Protein AF-A0A377ZMY5-F1 (afdb_monomer)

Structure (mmCIF, N/CA/C/O backbone):
data_AF-A0A377ZMY5-F1
#
_entry.id   AF-A0A377ZMY5-F1
#
loop_
_atom_site.group_PDB
_atom_site.id
_atom_site.type_symbol
_atom_site.label_atom_id
_atom_site.label_alt_id
_atom_site.label_comp_id
_atom_site.label_asym_id
_atom_site.label_entity_id
_atom_site.label_seq_id
_atom_site.pdbx_PDB_ins_code
_atom_site.Cartn_x
_atom_site.Cartn_y
_atom_site.Cartn_z
_atom_site.occupancy
_atom_site.B_iso_or_equiv
_atom_site.auth_seq_id
_atom_site.auth_comp_id
_atom_site.auth_asym_id
_atom_site.auth_atom_id
_atom_site.pdbx_PDB_model_num
ATOM 1 N N . MET A 1 1 ? 49.540 25.024 -13.406 1.00 44.06 1 MET A N 1
ATOM 2 C CA . MET A 1 1 ? 48.373 24.821 -12.510 1.00 44.06 1 MET A CA 1
ATOM 3 C C . MET A 1 1 ? 47.035 24.600 -13.234 1.00 44.06 1 MET A C 1
ATOM 5 O O . MET A 1 1 ? 46.045 24.383 -12.556 1.00 44.06 1 MET A O 1
ATOM 9 N N . VAL A 1 2 ? 46.979 24.569 -14.575 1.00 44.41 2 VAL A N 1
ATOM 10 C CA . VAL A 1 2 ? 45.718 24.373 -15.334 1.00 44.41 2 VAL A CA 1
ATOM 11 C C . VAL A 1 2 ? 45.429 22.892 -15.659 1.00 44.41 2 VAL A C 1
ATOM 13 O O . VAL A 1 2 ? 44.275 22.484 -15.698 1.00 44.41 2 VAL A O 1
ATOM 16 N N . ILE A 1 3 ? 46.463 22.048 -15.782 1.00 45.81 3 ILE A N 1
ATOM 17 C CA . ILE A 1 3 ? 46.325 20.613 -16.120 1.00 45.81 3 ILE A CA 1
ATOM 18 C C . ILE A 1 3 ? 45.733 19.790 -14.95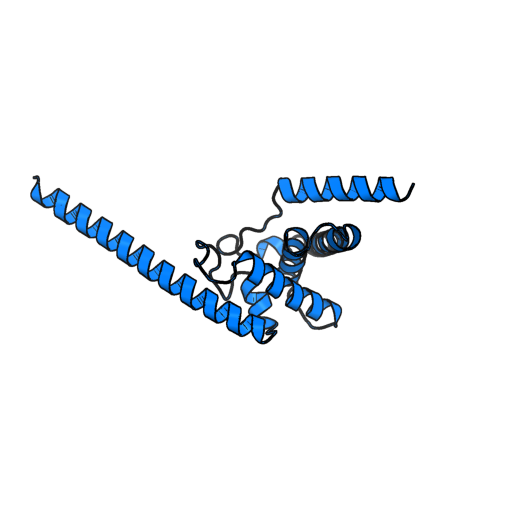6 1.00 45.81 3 ILE A C 1
ATOM 20 O O . ILE A 1 3 ? 44.968 18.857 -15.172 1.00 45.81 3 ILE A O 1
ATOM 24 N N . MET A 1 4 ? 46.011 20.172 -13.704 1.00 35.62 4 MET A N 1
ATOM 25 C CA . MET A 1 4 ? 45.549 19.437 -12.515 1.00 35.62 4 MET A CA 1
ATOM 26 C C . MET A 1 4 ? 44.042 19.620 -12.237 1.00 35.62 4 MET A C 1
ATOM 28 O O . MET A 1 4 ? 43.424 18.761 -11.615 1.00 35.62 4 MET A O 1
ATOM 32 N N . VAL A 1 5 ? 43.435 20.710 -12.728 1.00 44.81 5 VAL A N 1
ATOM 33 C CA . VAL A 1 5 ? 41.997 21.001 -12.563 1.00 44.81 5 VAL A CA 1
ATOM 34 C C . VAL A 1 5 ? 41.146 20.218 -13.571 1.00 44.81 5 VAL A C 1
ATOM 36 O O . VAL A 1 5 ? 40.064 19.757 -13.214 1.00 44.81 5 VAL A O 1
ATOM 39 N N . MET A 1 6 ? 41.645 19.991 -14.794 1.00 38.56 6 MET A N 1
ATOM 40 C CA . MET A 1 6 ? 40.927 19.205 -15.812 1.00 38.56 6 MET A CA 1
ATOM 41 C C . MET A 1 6 ? 40.800 17.728 -15.410 1.00 38.56 6 MET A C 1
ATOM 43 O O . MET A 1 6 ? 39.706 17.177 -15.452 1.00 38.56 6 MET A O 1
ATOM 47 N N . ILE A 1 7 ? 41.876 17.122 -14.892 1.00 48.50 7 ILE A N 1
ATOM 48 C CA . ILE A 1 7 ? 41.886 15.705 -14.479 1.00 48.50 7 ILE A CA 1
ATOM 49 C C . ILE A 1 7 ? 40.944 15.455 -13.282 1.00 48.50 7 ILE A C 1
ATOM 51 O O . ILE A 1 7 ? 40.275 14.425 -13.205 1.00 48.50 7 ILE A O 1
ATOM 55 N N . LEU A 1 8 ? 40.837 16.410 -12.349 1.00 44.53 8 LEU A N 1
ATOM 56 C CA . LEU A 1 8 ? 39.921 16.311 -11.204 1.00 44.53 8 LEU A CA 1
ATOM 57 C C . LEU A 1 8 ? 38.446 16.504 -11.600 1.00 44.53 8 LEU A C 1
ATOM 59 O O . LEU A 1 8 ? 37.579 15.854 -11.008 1.00 44.53 8 LEU A O 1
ATOM 63 N N . SER A 1 9 ? 38.154 17.352 -12.594 1.00 50.69 9 SER A N 1
ATOM 64 C CA . SER A 1 9 ? 36.806 17.478 -13.170 1.00 50.69 9 SER A CA 1
ATOM 65 C C . SER A 1 9 ? 36.387 16.214 -13.915 1.00 50.69 9 SER A C 1
ATOM 67 O O . SER A 1 9 ? 35.288 15.724 -13.668 1.00 50.69 9 SER A O 1
ATOM 69 N N . ASP A 1 10 ? 37.268 15.626 -14.729 1.00 49.75 10 ASP A N 1
ATOM 70 C CA . ASP A 1 10 ? 36.970 14.400 -15.480 1.00 49.75 10 ASP A CA 1
ATOM 71 C C . ASP A 1 10 ? 36.761 13.189 -14.566 1.00 49.75 10 ASP A C 1
ATOM 73 O O . ASP A 1 10 ? 35.838 12.402 -14.783 1.00 49.75 10 ASP A O 1
ATOM 77 N N . CYS A 1 11 ? 37.533 13.062 -13.481 1.00 53.19 11 CYS A N 1
ATOM 78 C CA . CYS A 1 11 ? 37.305 12.028 -12.469 1.00 53.19 11 CYS A CA 1
ATOM 79 C C . CYS A 1 11 ? 35.973 12.220 -11.730 1.00 53.19 11 CYS A C 1
ATOM 81 O O . CYS A 1 11 ? 35.262 11.244 -11.487 1.00 53.19 11 CYS A O 1
ATOM 83 N N . ARG A 1 12 ? 35.591 13.461 -11.390 1.00 47.41 12 ARG A N 1
ATOM 84 C CA . ARG A 1 12 ? 34.286 13.741 -10.766 1.00 47.41 12 ARG A CA 1
ATOM 85 C C . ARG A 1 12 ? 33.141 13.470 -11.735 1.00 47.41 12 ARG A C 1
ATOM 87 O O . ARG A 1 12 ? 32.171 12.828 -11.349 1.00 47.41 12 ARG A O 1
ATOM 94 N N . GLN A 1 13 ? 33.256 13.902 -12.983 1.00 51.03 13 GLN A N 1
ATOM 95 C CA . GLN A 1 13 ? 32.238 13.708 -14.009 1.00 51.03 13 GLN A CA 1
ATOM 96 C C . GLN A 1 13 ? 32.070 12.225 -14.353 1.00 51.03 13 GLN A C 1
ATOM 98 O O . GLN A 1 13 ? 30.945 11.730 -14.366 1.00 51.03 13 GLN A O 1
ATOM 103 N N . SER A 1 14 ? 33.170 11.482 -14.482 1.00 53.09 14 SER A N 1
ATOM 104 C CA . SER A 1 14 ? 33.159 10.025 -14.661 1.00 53.09 14 SER A CA 1
ATOM 105 C C . SER A 1 14 ? 32.574 9.300 -13.449 1.00 53.09 14 SER A C 1
ATOM 107 O O . SER A 1 14 ? 31.766 8.389 -13.611 1.00 53.09 14 SER A O 1
ATOM 109 N N . TYR A 1 15 ? 32.897 9.738 -12.227 1.00 53.00 15 TYR A N 1
ATOM 110 C CA . TYR A 1 15 ? 32.295 9.211 -11.000 1.00 53.00 15 TYR A CA 1
ATOM 111 C C . TYR A 1 15 ? 30.779 9.451 -10.958 1.00 53.00 15 TYR A C 1
ATOM 113 O O . TYR A 1 15 ? 30.022 8.536 -10.637 1.00 53.00 15 TYR A O 1
ATOM 121 N N . TYR A 1 16 ? 30.310 10.648 -11.320 1.00 43.34 16 TYR A N 1
ATOM 122 C CA . TYR A 1 16 ? 28.879 10.950 -11.385 1.00 43.34 16 TYR A CA 1
ATOM 123 C C . TYR A 1 16 ? 28.170 10.168 -12.495 1.00 43.34 16 TYR A C 1
ATOM 125 O O . TYR A 1 16 ? 27.077 9.658 -12.255 1.00 43.34 16 TYR A O 1
ATOM 133 N N . ILE A 1 17 ? 28.783 10.006 -13.671 1.00 53.44 17 ILE A N 1
ATOM 134 C CA . ILE A 1 17 ? 28.236 9.205 -14.776 1.00 53.44 17 ILE A CA 1
ATOM 135 C C . ILE A 1 17 ? 28.164 7.730 -14.378 1.00 53.44 17 ILE A C 1
ATOM 137 O O . ILE A 1 17 ? 27.101 7.131 -14.507 1.00 53.44 17 ILE A O 1
ATOM 141 N N . ALA A 1 18 ? 29.230 7.149 -13.827 1.00 55.34 18 ALA A N 1
ATOM 142 C CA . ALA A 1 18 ? 29.246 5.757 -13.379 1.00 55.34 18 ALA A CA 1
ATOM 143 C C . ALA A 1 18 ? 28.239 5.512 -12.244 1.00 55.34 18 ALA A C 1
ATOM 145 O O . ALA A 1 18 ? 27.478 4.545 -12.277 1.00 55.34 18 ALA A O 1
ATOM 146 N N . ARG A 1 19 ? 28.158 6.433 -11.275 1.00 51.53 19 ARG A N 1
ATOM 147 C CA . ARG A 1 19 ? 27.195 6.365 -10.169 1.00 51.53 19 ARG A CA 1
ATOM 148 C C . ARG A 1 19 ? 25.753 6.489 -10.653 1.00 51.53 19 ARG A C 1
ATOM 150 O O . ARG A 1 19 ? 24.892 5.759 -10.169 1.00 51.53 19 ARG A O 1
ATOM 157 N N . ASN A 1 20 ? 25.473 7.389 -11.591 1.00 53.75 20 ASN A N 1
ATOM 158 C CA . ASN A 1 20 ? 24.130 7.558 -12.147 1.00 53.75 20 ASN A CA 1
ATOM 159 C C . ASN A 1 20 ? 23.754 6.402 -13.082 1.00 53.75 20 ASN A C 1
ATOM 161 O O . ASN A 1 20 ? 22.613 5.957 -13.054 1.00 53.75 20 ASN A O 1
ATOM 165 N N . THR A 1 21 ? 24.709 5.856 -13.836 1.00 56.59 21 THR A N 1
ATOM 166 C CA . THR A 1 21 ? 24.499 4.691 -14.710 1.00 56.59 21 THR A CA 1
ATOM 167 C C . THR A 1 21 ? 24.222 3.434 -13.889 1.00 56.59 21 THR A C 1
ATOM 169 O O . THR A 1 21 ? 23.219 2.769 -14.123 1.00 56.59 21 THR A O 1
ATOM 172 N N . GLY A 1 22 ? 25.032 3.152 -12.862 1.00 56.41 22 GLY A N 1
ATOM 173 C CA . GLY A 1 22 ? 24.795 2.029 -11.949 1.00 56.41 22 GLY A CA 1
ATOM 174 C C . GLY A 1 22 ? 23.458 2.135 -11.208 1.00 56.41 22 GLY A C 1
ATOM 175 O O . GLY A 1 22 ? 22.748 1.143 -11.073 1.00 56.41 22 GLY A O 1
ATOM 176 N N . ARG A 1 23 ? 23.061 3.350 -10.802 1.00 56.91 23 ARG A N 1
ATOM 177 C CA . ARG A 1 23 ? 21.732 3.609 -10.223 1.00 56.91 23 ARG A CA 1
ATOM 178 C C . ARG A 1 23 ? 20.605 3.375 -11.223 1.00 56.91 23 ARG A C 1
ATOM 180 O O . ARG A 1 23 ? 19.641 2.713 -10.873 1.00 56.91 23 ARG A O 1
ATOM 187 N N . ASN A 1 24 ? 20.729 3.862 -12.455 1.00 58.88 24 ASN A N 1
ATOM 188 C CA . ASN A 1 24 ? 19.707 3.668 -13.484 1.00 58.88 24 ASN A CA 1
ATOM 189 C C . ASN A 1 24 ? 19.522 2.184 -13.839 1.00 58.88 24 ASN A C 1
ATOM 191 O O . ASN A 1 24 ? 18.388 1.742 -13.986 1.00 58.88 24 ASN A O 1
ATOM 195 N N . ILE A 1 25 ? 20.611 1.409 -13.919 1.00 58.97 25 ILE A N 1
ATOM 196 C CA . ILE A 1 25 ? 20.556 -0.044 -14.160 1.00 58.97 25 ILE A CA 1
ATOM 197 C C . ILE A 1 25 ? 19.846 -0.761 -13.004 1.00 58.97 25 ILE A C 1
ATOM 199 O O . ILE A 1 25 ? 19.001 -1.620 -13.246 1.00 58.97 25 ILE A O 1
ATOM 203 N N . MET A 1 26 ? 20.146 -0.385 -11.757 1.00 59.59 26 MET A N 1
ATOM 204 C CA . MET A 1 26 ? 19.489 -0.947 -10.573 1.00 59.59 26 MET A CA 1
ATOM 205 C C . MET A 1 26 ? 17.985 -0.637 -10.566 1.00 59.59 26 MET A C 1
ATOM 207 O O . MET A 1 26 ? 17.183 -1.549 -10.399 1.00 59.59 26 MET A O 1
ATOM 211 N N . THR A 1 27 ? 17.599 0.606 -10.865 1.00 64.00 27 THR A N 1
ATOM 212 C CA . THR A 1 27 ? 16.195 1.033 -10.991 1.00 64.00 27 THR A CA 1
ATOM 213 C C . THR A 1 27 ? 15.447 0.269 -12.090 1.00 64.00 27 THR A C 1
ATOM 215 O O . THR A 1 27 ? 14.319 -0.160 -11.873 1.00 64.00 27 THR A O 1
ATOM 218 N N . LEU A 1 28 ? 16.064 0.063 -13.260 1.00 67.00 28 LEU A N 1
ATOM 219 C CA . LEU A 1 28 ? 15.479 -0.698 -14.376 1.00 67.00 28 LEU A CA 1
ATOM 220 C C . LEU A 1 28 ? 15.295 -2.184 -14.035 1.00 67.00 28 LEU A C 1
ATOM 222 O O . LEU A 1 28 ? 14.237 -2.757 -14.291 1.00 67.00 28 LEU A O 1
ATOM 226 N N . SER A 1 29 ? 16.315 -2.799 -13.431 1.00 72.62 29 SER A N 1
ATOM 227 C CA . SER A 1 29 ? 16.267 -4.194 -12.984 1.00 72.62 29 SER A CA 1
ATOM 228 C C . SER A 1 29 ? 15.199 -4.399 -11.908 1.00 72.62 29 SER A C 1
ATOM 230 O O . SER A 1 29 ? 14.406 -5.339 -11.986 1.00 72.62 29 SER A O 1
ATOM 232 N N . ASP A 1 30 ? 15.142 -3.517 -10.910 1.00 75.69 30 ASP A N 1
ATOM 233 C CA . ASP A 1 30 ? 14.142 -3.594 -9.846 1.00 75.69 30 ASP A CA 1
ATOM 234 C C . ASP A 1 30 ? 12.728 -3.365 -10.379 1.00 75.69 30 ASP A C 1
ATOM 236 O O . ASP A 1 30 ? 11.806 -4.047 -9.938 1.00 75.69 30 ASP A O 1
ATOM 240 N N . HIS A 1 31 ? 12.558 -2.487 -11.373 1.00 77.25 31 HIS A N 1
ATOM 241 C CA . HIS A 1 31 ? 11.270 -2.258 -12.030 1.00 77.25 31 HIS A CA 1
ATOM 242 C C . HIS A 1 31 ? 10.750 -3.525 -12.710 1.00 77.25 31 HIS A C 1
ATOM 244 O O . HIS A 1 31 ? 9.647 -3.983 -12.412 1.00 77.25 31 HIS A O 1
ATOM 250 N N . GLN A 1 32 ? 11.575 -4.163 -13.544 1.00 80.50 32 GLN A N 1
ATOM 251 C CA . GLN A 1 32 ? 11.196 -5.401 -14.231 1.00 80.50 32 GLN A CA 1
ATOM 252 C C . GLN A 1 32 ? 10.922 -6.546 -13.248 1.00 80.50 32 GLN A C 1
ATOM 254 O O . GLN A 1 32 ? 9.951 -7.292 -13.411 1.00 80.50 32 GLN A O 1
ATOM 259 N N . ARG A 1 33 ? 11.742 -6.676 -12.195 1.00 82.00 33 ARG A N 1
ATOM 260 C CA . ARG A 1 33 ? 11.540 -7.684 -11.144 1.00 82.00 33 ARG A CA 1
ATOM 261 C C . ARG A 1 33 ? 10.259 -7.436 -10.351 1.00 82.00 33 ARG A C 1
ATOM 263 O O . ARG A 1 33 ? 9.556 -8.400 -10.052 1.00 82.00 33 ARG A O 1
ATOM 270 N N . ALA A 1 34 ? 9.950 -6.182 -10.022 1.00 83.88 34 ALA A N 1
ATOM 271 C CA . ALA A 1 34 ? 8.708 -5.810 -9.355 1.00 83.88 34 ALA A CA 1
ATOM 272 C C . ALA A 1 34 ? 7.508 -6.130 -10.250 1.00 83.88 34 ALA A C 1
ATOM 274 O O . ALA A 1 34 ? 6.622 -6.869 -9.837 1.00 83.88 34 ALA A O 1
ATOM 275 N N . LYS A 1 35 ? 7.519 -5.675 -11.507 1.00 86.94 35 LYS A N 1
ATOM 276 C CA . LYS A 1 35 ? 6.457 -5.939 -12.488 1.00 86.94 35 LYS A CA 1
ATOM 277 C C . LYS A 1 35 ? 6.171 -7.433 -12.643 1.00 86.94 35 LYS A C 1
ATOM 279 O O . LYS A 1 35 ? 5.018 -7.849 -12.567 1.00 86.94 35 LYS A O 1
ATOM 284 N N . SER A 1 36 ? 7.214 -8.249 -12.806 1.00 87.25 36 SER A N 1
ATOM 285 C CA . SER A 1 36 ? 7.086 -9.707 -12.924 1.00 87.25 36 SER A CA 1
ATOM 286 C C . SER A 1 36 ? 6.481 -10.343 -11.666 1.00 87.25 36 SER A C 1
ATOM 288 O O . SER A 1 36 ? 5.515 -11.099 -11.754 1.00 87.25 36 SER A O 1
ATOM 290 N N . ALA A 1 37 ? 6.980 -9.983 -10.481 1.00 88.69 37 ALA A N 1
ATOM 291 C CA . ALA A 1 37 ? 6.480 -10.540 -9.225 1.00 88.69 37 ALA A CA 1
ATOM 292 C C . ALA A 1 37 ? 5.033 -10.106 -8.917 1.00 88.69 37 ALA A C 1
ATOM 294 O O . ALA A 1 37 ? 4.218 -10.913 -8.469 1.00 88.69 37 ALA A O 1
ATOM 295 N N . LEU A 1 38 ? 4.680 -8.853 -9.221 1.00 89.62 38 LEU A N 1
ATOM 296 C CA . LEU A 1 38 ? 3.318 -8.341 -9.065 1.00 89.62 38 LEU A CA 1
ATOM 297 C C . LEU A 1 38 ? 2.352 -8.926 -10.108 1.00 89.62 38 LEU A C 1
ATOM 299 O O . LEU A 1 38 ? 1.174 -9.096 -9.807 1.00 89.62 38 LEU A O 1
ATOM 303 N N . ASN A 1 39 ? 2.819 -9.291 -11.310 1.00 90.31 39 ASN A N 1
ATOM 304 C CA . ASN A 1 39 ? 2.019 -10.069 -12.270 1.00 90.31 39 ASN A CA 1
ATOM 305 C C . ASN A 1 39 ? 1.675 -11.465 -11.730 1.00 90.31 39 ASN A C 1
ATOM 307 O O . ASN A 1 39 ? 0.606 -11.989 -12.026 1.00 90.31 39 ASN A O 1
ATOM 311 N N . ALA A 1 40 ? 2.554 -12.052 -10.916 1.00 91.25 40 ALA A N 1
ATOM 312 C CA . ALA A 1 40 ? 2.332 -13.346 -10.278 1.00 91.25 40 ALA A CA 1
ATOM 313 C C . ALA A 1 40 ? 1.462 -13.275 -9.003 1.00 91.25 40 ALA A C 1
ATOM 315 O O . ALA A 1 40 ? 1.271 -14.299 -8.351 1.00 91.25 40 ALA A O 1
ATOM 316 N N . ASN A 1 41 ? 0.938 -12.097 -8.632 1.00 90.75 41 ASN A N 1
ATOM 317 C CA . ASN A 1 41 ? 0.235 -11.856 -7.363 1.00 90.75 41 ASN A CA 1
ATOM 318 C C . ASN A 1 41 ? 1.048 -12.274 -6.119 1.00 90.75 41 ASN A C 1
ATOM 320 O O . ASN A 1 41 ? 0.484 -12.706 -5.113 1.00 90.75 41 ASN A O 1
ATOM 324 N N . ASP A 1 42 ? 2.379 -12.148 -6.170 1.00 92.94 42 ASP A N 1
ATOM 325 C CA . ASP A 1 42 ? 3.245 -12.506 -5.046 1.00 92.94 42 ASP A CA 1
ATOM 326 C C . ASP A 1 42 ? 3.068 -11.508 -3.886 1.00 92.94 42 ASP A C 1
ATOM 328 O O . ASP A 1 42 ? 3.525 -10.362 -3.932 1.00 92.94 42 ASP A O 1
ATOM 332 N N . LEU A 1 43 ? 2.428 -11.969 -2.807 1.00 93.81 43 LEU A N 1
ATOM 333 C CA . LEU A 1 43 ? 2.192 -11.191 -1.591 1.00 93.81 43 LEU A CA 1
ATOM 334 C C . LEU A 1 43 ? 3.497 -10.747 -0.908 1.00 93.81 43 LEU A C 1
ATOM 336 O O . LEU A 1 43 ? 3.579 -9.639 -0.378 1.00 93.81 43 LEU A O 1
ATOM 340 N N . ASN A 1 44 ? 4.537 -11.579 -0.901 1.00 92.44 44 ASN A N 1
ATOM 341 C CA . ASN A 1 44 ? 5.814 -11.219 -0.289 1.00 92.44 44 ASN A CA 1
ATOM 342 C C . ASN A 1 44 ? 6.556 -10.175 -1.122 1.00 92.44 44 ASN A C 1
ATOM 344 O O . ASN A 1 44 ? 7.316 -9.377 -0.568 1.00 92.44 44 ASN A O 1
ATOM 348 N N . ALA A 1 45 ? 6.401 -10.199 -2.443 1.00 89.38 45 ALA A N 1
ATOM 349 C CA . ALA A 1 45 ? 6.924 -9.154 -3.312 1.00 89.38 45 ALA A CA 1
ATOM 350 C C . ALA A 1 45 ? 6.140 -7.850 -3.143 1.00 89.38 45 ALA A C 1
ATOM 352 O O . ALA A 1 45 ? 6.755 -6.803 -2.977 1.00 89.38 45 ALA A O 1
ATOM 353 N N . ALA A 1 46 ? 4.808 -7.917 -3.091 1.00 90.12 46 ALA A N 1
ATOM 354 C CA . ALA A 1 46 ? 3.952 -6.751 -2.896 1.00 90.12 46 ALA A CA 1
ATOM 355 C C . ALA A 1 46 ? 4.228 -6.040 -1.562 1.00 90.12 46 ALA A C 1
ATOM 357 O O . ALA A 1 46 ? 4.411 -4.824 -1.541 1.00 90.12 46 ALA A O 1
ATOM 358 N N . GLN A 1 47 ? 4.362 -6.794 -0.464 1.00 91.25 47 GLN A N 1
ATOM 359 C CA . GLN A 1 47 ? 4.755 -6.228 0.831 1.00 91.25 47 GLN A CA 1
ATOM 360 C C . GLN A 1 47 ? 6.135 -5.565 0.758 1.00 91.25 47 GLN A C 1
ATOM 362 O O . GLN A 1 47 ? 6.275 -4.419 1.168 1.00 91.25 47 GLN A O 1
ATOM 367 N N . GLY A 1 48 ? 7.131 -6.249 0.182 1.00 86.88 48 GLY A N 1
ATOM 368 C CA . GLY A 1 48 ? 8.489 -5.712 0.053 1.00 86.88 48 GLY A CA 1
ATOM 369 C C . GLY A 1 48 ? 8.616 -4.534 -0.919 1.00 86.88 48 GLY A C 1
ATOM 370 O O . GLY A 1 48 ? 9.555 -3.751 -0.802 1.00 86.88 48 GLY A O 1
ATOM 371 N N . TYR A 1 49 ? 7.692 -4.401 -1.873 1.00 86.62 49 TYR A N 1
ATOM 372 C CA . TYR A 1 49 ? 7.587 -3.241 -2.753 1.00 86.62 49 TYR A CA 1
ATOM 373 C C . TYR A 1 49 ? 7.071 -2.023 -1.996 1.00 86.62 49 TYR A C 1
ATOM 375 O O . TYR A 1 49 ? 7.683 -0.961 -2.062 1.00 86.62 49 TYR A O 1
ATOM 383 N N . LEU A 1 50 ? 5.976 -2.179 -1.247 1.00 84.94 50 LEU A N 1
ATOM 384 C CA . LEU A 1 50 ? 5.379 -1.074 -0.497 1.00 84.94 50 LEU A CA 1
ATOM 385 C C . LEU A 1 50 ? 6.315 -0.561 0.596 1.00 84.94 50 LEU A C 1
ATOM 387 O O . LEU A 1 50 ? 6.436 0.644 0.774 1.00 84.94 50 LEU A O 1
ATOM 391 N N . THR A 1 51 ? 7.007 -1.461 1.293 1.00 82.75 51 THR A N 1
ATOM 392 C CA . THR A 1 51 ? 7.927 -1.107 2.384 1.00 82.75 51 THR A CA 1
ATOM 393 C C . THR A 1 51 ? 9.309 -0.675 1.894 1.00 82.75 51 THR A C 1
ATOM 395 O O . THR A 1 51 ? 10.151 -0.295 2.705 1.00 82.75 51 THR A O 1
ATOM 398 N N . GLY A 1 52 ? 9.572 -0.752 0.584 1.00 76.31 52 GLY A N 1
ATOM 399 C CA . GLY A 1 52 ? 10.878 -0.442 0.002 1.00 76.31 52 GLY A CA 1
ATOM 400 C C . GLY A 1 52 ? 11.996 -1.411 0.411 1.00 76.31 52 GLY A C 1
ATOM 401 O O . GLY A 1 52 ? 13.168 -1.112 0.206 1.00 76.31 52 GLY A O 1
ATOM 402 N N . GLU A 1 53 ? 11.662 -2.567 0.994 1.00 76.31 53 GLU A N 1
ATOM 403 C CA . GLU A 1 53 ? 12.633 -3.575 1.443 1.00 76.31 53 GLU A CA 1
ATOM 404 C C . GLU A 1 53 ? 13.235 -4.367 0.274 1.00 76.31 53 GLU A C 1
ATOM 406 O O . GLU A 1 53 ? 14.392 -4.780 0.328 1.00 76.31 53 GLU A O 1
ATOM 411 N N . LYS A 1 54 ? 12.451 -4.600 -0.787 1.00 70.81 54 LYS A N 1
ATOM 412 C CA . LYS A 1 54 ? 12.858 -5.461 -1.912 1.00 70.81 54 LYS A CA 1
ATOM 413 C C . LYS A 1 54 ? 13.190 -4.720 -3.200 1.00 70.81 54 LYS A C 1
ATOM 415 O O . LYS A 1 54 ? 13.890 -5.290 -4.035 1.00 70.81 54 LYS A O 1
ATOM 420 N N . TYR A 1 55 ? 12.669 -3.508 -3.378 1.00 70.44 55 TYR A N 1
ATOM 421 C CA . TYR A 1 55 ? 12.749 -2.780 -4.643 1.00 70.44 55 TYR A CA 1
ATOM 422 C C . TYR A 1 55 ? 13.017 -1.301 -4.387 1.00 70.44 55 TYR A C 1
ATOM 424 O O . TYR A 1 55 ? 12.326 -0.673 -3.586 1.00 70.44 55 TYR A O 1
ATOM 432 N N . ASN A 1 56 ? 13.999 -0.734 -5.087 1.00 66.00 56 ASN A N 1
ATOM 433 C CA . ASN A 1 56 ? 14.301 0.686 -4.982 1.00 66.00 56 ASN A CA 1
ATOM 434 C C . ASN A 1 56 ? 13.430 1.499 -5.956 1.00 66.00 56 ASN A C 1
ATOM 436 O O . ASN A 1 56 ? 13.769 1.669 -7.126 1.00 66.00 56 ASN A O 1
ATOM 440 N N . ASN A 1 57 ? 12.296 2.005 -5.475 1.00 63.09 57 ASN A N 1
ATOM 441 C CA . ASN A 1 57 ? 11.307 2.741 -6.276 1.00 63.09 57 ASN A CA 1
ATOM 442 C C . ASN A 1 57 ? 11.466 4.276 -6.203 1.00 63.09 57 ASN A C 1
ATOM 444 O O . ASN A 1 57 ? 10.652 5.015 -6.753 1.00 63.09 57 ASN A O 1
ATOM 448 N N . ARG A 1 58 ? 12.523 4.781 -5.548 1.00 55.66 58 ARG A N 1
ATOM 449 C CA . ARG A 1 58 ? 12.736 6.220 -5.289 1.00 55.66 58 ARG A CA 1
ATOM 450 C C . ARG A 1 58 ? 13.208 7.019 -6.512 1.00 55.66 58 ARG A C 1
ATOM 452 O O . ARG A 1 58 ? 13.418 8.229 -6.422 1.00 55.66 58 ARG A O 1
ATOM 459 N N . TYR A 1 59 ? 13.452 6.348 -7.635 1.00 52.09 59 TYR A N 1
ATOM 460 C CA . TYR A 1 59 ? 14.096 6.923 -8.813 1.00 52.09 59 TYR A CA 1
ATOM 461 C C . TYR A 1 59 ? 13.119 7.155 -9.966 1.00 52.09 59 TYR A C 1
ATOM 463 O O . TYR A 1 59 ? 12.033 6.586 -10.013 1.00 52.09 59 TYR A O 1
ATOM 471 N N . ARG A 1 60 ? 13.529 8.042 -10.886 1.00 53.41 60 ARG A N 1
ATOM 472 C CA . ARG A 1 60 ? 12.722 8.538 -12.010 1.00 53.41 60 ARG A CA 1
ATOM 473 C C . ARG A 1 60 ? 11.950 7.410 -12.715 1.00 53.41 60 ARG A C 1
ATOM 475 O O . ARG A 1 60 ? 12.511 6.325 -12.887 1.00 53.41 60 ARG A O 1
ATOM 482 N N . PRO A 1 61 ? 10.704 7.673 -13.150 1.00 55.41 61 PRO A N 1
ATOM 483 C CA . PRO A 1 61 ? 9.929 6.710 -13.919 1.00 55.41 61 PRO A CA 1
ATOM 484 C C . PRO A 1 61 ? 10.724 6.231 -15.136 1.00 55.41 61 PRO A C 1
ATOM 486 O O . PRO A 1 61 ? 11.418 7.013 -15.794 1.00 55.41 61 PRO A O 1
ATOM 489 N N . VAL A 1 62 ? 10.632 4.932 -15.411 1.00 61.00 62 VAL A N 1
ATOM 490 C CA . VAL A 1 62 ? 11.212 4.332 -16.610 1.00 61.00 62 VAL A CA 1
ATOM 491 C C . VAL A 1 62 ? 10.328 4.731 -17.794 1.00 61.00 62 VAL A C 1
ATOM 493 O O . VAL A 1 62 ? 9.149 4.391 -17.836 1.00 61.00 62 VAL A O 1
ATOM 496 N N . SER A 1 63 ? 10.877 5.509 -18.730 1.00 52.31 63 SER A N 1
ATOM 497 C CA . SER A 1 63 ? 10.135 5.979 -19.908 1.00 52.31 63 SER A CA 1
ATOM 498 C C . SER A 1 63 ? 9.677 4.798 -20.772 1.00 52.31 63 SER A C 1
ATOM 500 O O . SER A 1 63 ? 10.494 3.943 -21.107 1.00 52.31 63 SER A O 1
ATOM 502 N N . GLY A 1 64 ? 8.393 4.768 -21.145 1.00 60.72 64 GLY A N 1
ATOM 503 C CA . GLY A 1 64 ? 7.794 3.708 -21.971 1.00 60.72 64 GLY A CA 1
ATOM 504 C C . GLY A 1 64 ? 7.330 2.458 -21.209 1.00 60.72 64 GLY A C 1
ATOM 505 O O . GLY A 1 64 ? 6.802 1.542 -21.832 1.00 60.72 64 GLY A O 1
ATOM 506 N N . GLU A 1 65 ? 7.488 2.423 -19.885 1.00 67.88 65 GLU A N 1
ATOM 507 C CA . GLU A 1 65 ? 7.058 1.321 -19.018 1.00 67.88 65 GLU A CA 1
ATOM 508 C C . GLU A 1 65 ? 5.948 1.758 -18.048 1.00 67.88 65 GLU A C 1
ATOM 510 O O . GLU A 1 65 ? 5.675 2.947 -17.871 1.00 67.88 65 GLU A O 1
ATOM 515 N N . GLU A 1 66 ? 5.302 0.776 -17.412 1.00 73.81 66 GLU A N 1
ATOM 516 C CA . GLU A 1 66 ? 4.319 0.997 -16.342 1.00 73.81 66 GLU A CA 1
ATOM 517 C C . GLU A 1 66 ? 4.902 1.916 -15.256 1.00 73.81 66 GLU A C 1
ATOM 519 O O . GLU A 1 66 ? 6.042 1.738 -14.822 1.00 73.81 66 GLU A O 1
ATOM 524 N N . SER A 1 67 ? 4.145 2.917 -14.807 1.00 75.62 67 SER A N 1
ATOM 525 C CA . SER A 1 67 ? 4.657 3.863 -13.814 1.00 75.62 67 SER A CA 1
ATOM 526 C C . SER A 1 67 ? 4.866 3.178 -12.457 1.00 75.62 67 SER A C 1
ATOM 528 O O . SER A 1 67 ? 4.152 2.243 -12.090 1.00 75.62 67 SER A O 1
ATOM 530 N N . TRP A 1 68 ? 5.814 3.678 -11.658 1.00 75.56 68 TRP A N 1
ATOM 531 C CA . TRP A 1 68 ? 5.979 3.218 -10.274 1.00 75.56 68 TRP A CA 1
ATOM 532 C C . TRP A 1 68 ? 4.706 3.417 -9.435 1.00 75.56 68 TRP A C 1
ATOM 534 O O . TRP A 1 68 ? 4.440 2.615 -8.544 1.00 75.56 68 TRP A O 1
ATOM 544 N N . GLY A 1 69 ? 3.898 4.438 -9.746 1.00 75.75 69 GLY A N 1
ATOM 545 C CA . GLY A 1 69 ? 2.599 4.662 -9.106 1.00 75.75 69 GLY A CA 1
ATOM 546 C C . GLY A 1 69 ? 1.581 3.564 -9.429 1.00 75.75 69 GLY A C 1
ATOM 547 O O . GLY A 1 69 ? 0.893 3.091 -8.529 1.00 75.75 69 GLY A O 1
ATOM 548 N N . SER A 1 70 ? 1.546 3.085 -10.674 1.00 80.88 70 SER A N 1
ATOM 549 C CA . SER A 1 70 ? 0.667 1.979 -11.082 1.00 80.88 70 SER A CA 1
ATOM 550 C C . SER A 1 70 ? 1.107 0.649 -10.450 1.00 80.88 70 SER A C 1
ATOM 552 O O . SER A 1 70 ? 0.304 -0.067 -9.848 1.00 80.88 70 SER A O 1
ATOM 554 N N . LEU A 1 71 ? 2.419 0.373 -10.422 1.00 85.25 71 LEU A N 1
ATOM 555 C CA . LEU A 1 71 ? 2.968 -0.773 -9.683 1.00 85.25 71 LEU A CA 1
ATOM 556 C C . LEU A 1 71 ? 2.669 -0.687 -8.176 1.00 85.25 71 LEU A C 1
ATOM 558 O O . LEU A 1 71 ? 2.341 -1.698 -7.553 1.00 85.25 71 LEU A O 1
ATOM 562 N N . GLN A 1 72 ? 2.729 0.512 -7.589 1.00 84.75 72 GLN A N 1
ATOM 563 C CA . GLN A 1 72 ? 2.374 0.751 -6.188 1.00 84.75 72 GLN A CA 1
ATOM 564 C C . GLN A 1 72 ? 0.893 0.490 -5.920 1.00 84.75 72 GLN A C 1
ATOM 566 O O . GLN A 1 72 ? 0.567 -0.206 -4.958 1.00 84.75 72 GLN A O 1
ATOM 571 N N . TYR A 1 73 ? 0.006 0.971 -6.790 1.00 85.94 73 TYR A N 1
ATOM 572 C CA . TYR A 1 73 ? -1.425 0.690 -6.715 1.00 85.94 73 TYR A CA 1
ATOM 573 C C . TYR A 1 73 ? -1.706 -0.818 -6.779 1.00 85.94 73 TYR A C 1
ATOM 575 O O . TYR A 1 73 ? -2.440 -1.362 -5.949 1.00 85.94 73 TYR A O 1
ATOM 583 N N . ARG A 1 74 ? -1.055 -1.539 -7.696 1.00 89.19 74 ARG A N 1
ATOM 584 C CA . ARG A 1 74 ? -1.193 -2.998 -7.816 1.00 89.19 74 ARG A CA 1
ATOM 585 C C . ARG A 1 74 ? -0.676 -3.750 -6.596 1.00 89.19 74 ARG A C 1
ATOM 587 O O . ARG A 1 74 ? -1.370 -4.634 -6.092 1.00 89.19 74 ARG A O 1
ATOM 594 N N . ALA A 1 75 ? 0.507 -3.391 -6.097 1.00 90.69 75 ALA A N 1
ATOM 595 C CA . ALA A 1 75 ? 1.054 -3.964 -4.870 1.00 90.69 75 ALA A CA 1
ATOM 596 C C . ALA A 1 75 ? 0.095 -3.746 -3.690 1.00 90.69 75 ALA A C 1
ATOM 598 O O . ALA A 1 75 ? -0.202 -4.680 -2.943 1.00 90.69 75 ALA A O 1
ATOM 599 N N . ALA A 1 76 ? -0.466 -2.542 -3.575 1.00 91.06 76 ALA A N 1
ATOM 600 C CA . ALA A 1 76 ? -1.438 -2.206 -2.549 1.00 91.06 76 ALA A CA 1
ATOM 601 C C . ALA A 1 76 ? -2.725 -3.039 -2.650 1.00 91.06 76 ALA A C 1
ATOM 603 O O . ALA A 1 76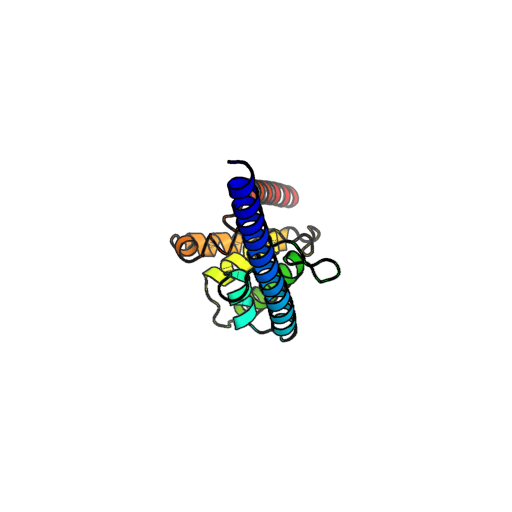 ? -3.206 -3.537 -1.631 1.00 91.06 76 ALA A O 1
ATOM 604 N N . LYS A 1 77 ? -3.248 -3.282 -3.861 1.00 92.00 77 LYS A N 1
ATOM 605 C CA . LYS A 1 77 ? -4.403 -4.175 -4.062 1.00 92.00 77 LYS A CA 1
ATOM 606 C C . LYS A 1 77 ? -4.116 -5.609 -3.635 1.00 92.00 77 LYS A C 1
ATOM 608 O O . LYS A 1 77 ? -4.959 -6.209 -2.976 1.00 92.00 77 LYS A O 1
ATOM 613 N N . ILE A 1 78 ? -2.951 -6.158 -3.985 1.00 94.19 78 ILE A N 1
ATOM 614 C CA . ILE A 1 78 ? -2.563 -7.523 -3.591 1.00 94.19 78 ILE A CA 1
ATOM 615 C C . ILE A 1 78 ? -2.548 -7.642 -2.063 1.00 94.19 78 ILE A C 1
ATOM 617 O O . ILE A 1 78 ? -3.165 -8.550 -1.508 1.00 94.19 78 ILE A O 1
ATOM 621 N N . VAL A 1 79 ? -1.901 -6.694 -1.384 1.00 94.69 79 VAL A N 1
ATOM 622 C CA . VAL A 1 79 ? -1.784 -6.676 0.080 1.00 94.69 79 VAL A CA 1
ATOM 623 C C . VAL A 1 79 ? -3.142 -6.486 0.762 1.00 94.69 79 VAL A C 1
ATOM 625 O O . VAL A 1 79 ? -3.475 -7.235 1.682 1.00 94.69 79 VAL A O 1
ATOM 628 N N . ALA A 1 80 ? -3.960 -5.540 0.295 1.00 92.44 80 ALA A N 1
ATOM 629 C CA . ALA A 1 80 ? -5.290 -5.297 0.851 1.00 92.44 80 ALA A CA 1
ATOM 630 C C . ALA A 1 80 ? -6.234 -6.494 0.647 1.00 92.44 80 ALA A C 1
ATOM 632 O O . ALA A 1 80 ? -6.960 -6.865 1.569 1.00 92.44 80 ALA A O 1
ATOM 633 N N . ASN A 1 81 ? -6.197 -7.134 -0.527 1.00 93.56 81 ASN A N 1
ATOM 634 C CA . ASN A 1 81 ? -6.995 -8.327 -0.813 1.00 93.56 81 ASN A C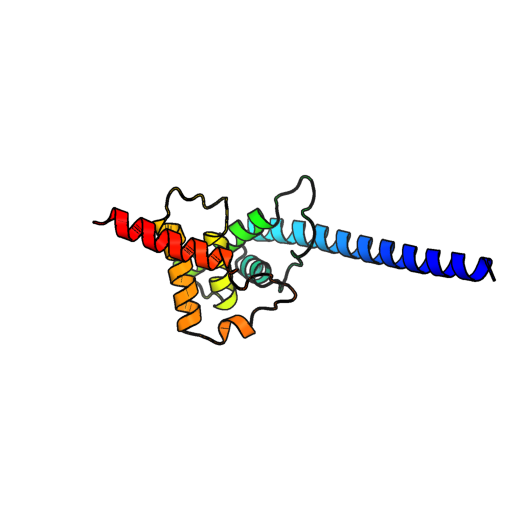A 1
ATOM 635 C C . ASN A 1 81 ? -6.541 -9.527 0.027 1.00 93.56 81 ASN A C 1
ATOM 637 O O . ASN A 1 81 ? -7.378 -10.259 0.546 1.00 93.56 81 ASN A O 1
ATOM 641 N N . ALA A 1 82 ? -5.232 -9.717 0.201 1.00 94.69 82 ALA A N 1
ATOM 642 C CA . ALA A 1 82 ? -4.690 -10.757 1.070 1.00 94.69 82 ALA A CA 1
ATOM 643 C C . ALA A 1 82 ? -5.185 -10.596 2.515 1.00 94.69 82 ALA A C 1
ATOM 645 O O . ALA A 1 82 ? -5.698 -11.553 3.099 1.00 94.69 82 ALA A O 1
ATOM 646 N N . ALA A 1 83 ? -5.112 -9.377 3.059 1.00 93.88 83 ALA A N 1
ATOM 647 C CA . ALA A 1 83 ? -5.615 -9.074 4.396 1.00 93.88 83 ALA A CA 1
ATOM 648 C C . ALA A 1 83 ? -7.136 -9.282 4.506 1.00 93.88 83 ALA A C 1
ATOM 650 O O . ALA A 1 83 ? -7.606 -9.874 5.476 1.00 93.88 83 ALA A O 1
ATOM 651 N N . ALA A 1 84 ? -7.910 -8.856 3.501 1.00 90.81 84 ALA A N 1
ATOM 652 C CA . ALA A 1 84 ? -9.359 -9.071 3.458 1.00 90.81 84 ALA A CA 1
ATOM 653 C C . ALA A 1 84 ? -9.737 -10.563 3.425 1.00 90.81 84 ALA A C 1
ATOM 655 O O . ALA A 1 84 ? -10.744 -10.954 4.008 1.00 90.81 84 ALA A O 1
ATOM 656 N N . ASN A 1 85 ? -8.898 -11.398 2.809 1.00 94.00 85 ASN A N 1
ATOM 657 C CA . ASN A 1 85 ? -9.056 -12.852 2.760 1.00 94.00 85 ASN A CA 1
ATOM 658 C C . ASN A 1 85 ? -8.489 -13.576 4.000 1.00 94.00 85 ASN A C 1
ATOM 660 O O . ASN A 1 85 ? -8.364 -14.799 3.993 1.00 94.00 85 ASN A O 1
ATOM 664 N N . GLY A 1 86 ? -8.113 -12.844 5.054 1.00 92.69 86 GLY A N 1
ATOM 665 C CA . GLY A 1 86 ? -7.613 -13.410 6.310 1.00 92.69 86 GLY A CA 1
ATOM 666 C C . GLY A 1 86 ? -6.173 -13.930 6.255 1.00 92.69 86 GLY A C 1
ATOM 667 O O . GLY A 1 86 ? -5.735 -14.613 7.181 1.00 92.69 86 GLY A O 1
ATOM 668 N N . GLN A 1 87 ? -5.416 -13.627 5.196 1.00 95.06 87 GLN A N 1
ATOM 669 C CA . GLN A 1 87 ? -3.997 -13.976 5.142 1.00 95.06 87 GLN A CA 1
ATOM 670 C C . GLN A 1 87 ? -3.194 -13.105 6.112 1.00 95.06 87 GLN A C 1
ATOM 672 O O . GLN A 1 87 ? -3.510 -11.938 6.346 1.00 95.06 87 GLN A O 1
ATOM 677 N N . LYS A 1 88 ? -2.112 -13.666 6.661 1.00 93.62 88 LYS A N 1
ATOM 678 C CA . LYS A 1 88 ? -1.197 -12.914 7.521 1.00 93.62 88 LYS A CA 1
ATOM 679 C C . LYS A 1 88 ? -0.386 -11.931 6.677 1.00 93.62 88 LYS A C 1
ATOM 681 O O . LYS A 1 88 ? 0.435 -12.339 5.858 1.00 93.62 88 LYS A O 1
ATOM 686 N N . VAL A 1 89 ? -0.594 -10.647 6.929 1.00 93.19 89 VAL A N 1
ATOM 687 C CA . VAL A 1 89 ? 0.088 -9.525 6.278 1.00 93.19 89 VAL A CA 1
ATOM 688 C C . VAL A 1 89 ? 0.789 -8.701 7.353 1.00 93.19 89 VAL A C 1
ATOM 690 O O . VAL A 1 89 ? 0.307 -8.620 8.481 1.00 93.19 89 VAL A O 1
ATOM 693 N N . ARG A 1 90 ? 1.942 -8.113 7.036 1.00 91.00 90 ARG A N 1
ATOM 694 C CA . ARG A 1 90 ? 2.619 -7.189 7.948 1.00 91.00 90 ARG A CA 1
ATOM 695 C C . ARG A 1 90 ? 1.844 -5.878 8.076 1.00 91.00 90 ARG A C 1
ATOM 697 O O . ARG A 1 90 ? 1.444 -5.299 7.068 1.00 91.00 90 ARG A O 1
ATOM 704 N N . ASP A 1 91 ? 1.718 -5.377 9.299 1.00 90.75 91 ASP A N 1
ATOM 705 C CA . ASP A 1 91 ? 0.963 -4.152 9.588 1.00 90.75 91 ASP A CA 1
ATOM 706 C C . ASP A 1 91 ? 1.505 -2.921 8.849 1.00 90.75 91 ASP A C 1
ATOM 708 O O . ASP A 1 91 ? 0.733 -2.068 8.421 1.00 90.75 91 ASP A O 1
ATOM 712 N N . ASP A 1 92 ? 2.826 -2.825 8.675 1.00 87.88 92 ASP A N 1
ATOM 713 C CA . ASP A 1 92 ? 3.477 -1.692 8.011 1.00 87.88 92 ASP A CA 1
ATOM 714 C C . ASP A 1 92 ? 3.178 -1.685 6.507 1.00 87.88 92 ASP A C 1
ATOM 716 O O . ASP A 1 92 ? 2.753 -0.671 5.954 1.00 87.88 92 ASP A O 1
ATOM 720 N N . ALA A 1 93 ? 3.295 -2.842 5.857 1.00 89.94 93 ALA A N 1
ATOM 721 C CA . ALA A 1 93 ? 2.908 -3.029 4.466 1.00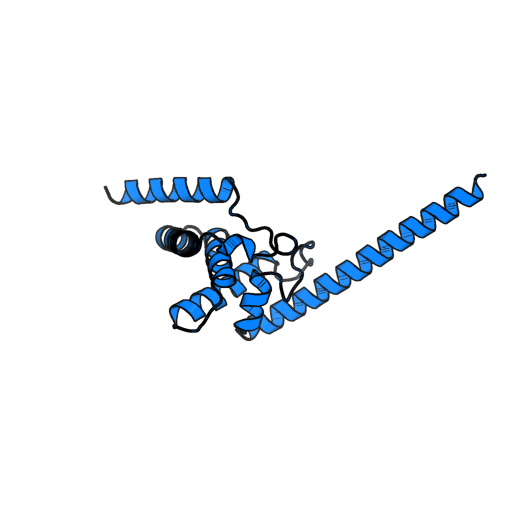 89.94 93 ALA A CA 1
ATOM 722 C C . ALA A 1 93 ? 1.403 -2.812 4.260 1.00 89.94 93 ALA A C 1
ATOM 724 O O . ALA A 1 93 ? 1.001 -2.232 3.253 1.00 89.94 93 ALA A O 1
ATOM 725 N N . LEU A 1 94 ? 0.567 -3.246 5.209 1.00 93.12 94 LEU A N 1
ATOM 726 C CA . LEU A 1 94 ? -0.882 -3.070 5.140 1.00 93.12 94 LEU A CA 1
ATOM 727 C C . LEU A 1 94 ? -1.294 -1.601 5.305 1.00 93.12 94 LEU A C 1
ATOM 729 O O . LEU A 1 94 ? -2.154 -1.117 4.570 1.00 93.12 94 LEU A O 1
ATOM 733 N N . TYR A 1 95 ? -0.650 -0.874 6.218 1.00 90.31 95 TYR A N 1
ATOM 734 C CA . TYR A 1 95 ? -0.820 0.570 6.352 1.00 90.31 95 TYR A CA 1
ATOM 735 C C . TYR A 1 95 ? -0.455 1.289 5.050 1.00 90.31 95 TYR A C 1
ATOM 737 O O . TYR A 1 95 ? -1.263 2.047 4.510 1.00 90.31 95 TYR A O 1
ATOM 745 N N . LEU A 1 96 ? 0.722 0.988 4.497 1.00 87.56 96 LEU A N 1
ATOM 746 C CA . LEU A 1 96 ? 1.194 1.580 3.245 1.00 87.56 96 LEU A CA 1
ATOM 747 C C . LEU A 1 96 ? 0.296 1.229 2.057 1.00 87.56 96 LEU A C 1
ATOM 749 O O . LEU A 1 96 ? 0.081 2.074 1.188 1.00 87.56 96 LEU A O 1
ATOM 753 N N . ALA A 1 97 ? -0.274 0.022 2.032 1.00 90.88 97 ALA A N 1
ATOM 754 C CA . ALA A 1 97 ? -1.257 -0.372 1.032 1.00 90.88 97 ALA A CA 1
ATOM 755 C C . ALA A 1 97 ? -2.495 0.532 1.087 1.00 90.88 97 ALA A C 1
ATOM 757 O O . ALA A 1 97 ? -2.907 1.075 0.066 1.00 90.88 97 ALA A O 1
ATOM 758 N N . TYR A 1 98 ? -3.069 0.751 2.271 1.00 90.62 98 TYR A N 1
ATOM 759 C CA . TYR A 1 98 ? -4.255 1.595 2.407 1.00 90.62 98 TYR A CA 1
ATOM 760 C C . TYR A 1 98 ? -4.003 3.066 2.066 1.00 90.62 98 TYR A C 1
ATOM 762 O O . TYR A 1 98 ? -4.836 3.670 1.392 1.00 90.62 98 TYR A O 1
ATOM 770 N N . ILE A 1 99 ? -2.852 3.623 2.456 1.00 86.44 99 ILE A N 1
ATOM 771 C CA . ILE A 1 99 ? -2.457 4.976 2.035 1.00 86.44 99 ILE A CA 1
ATOM 772 C C . ILE A 1 99 ? -2.321 5.039 0.510 1.00 86.44 99 ILE A C 1
ATOM 774 O O . ILE A 1 99 ? -2.896 5.918 -0.125 1.00 86.44 99 ILE A O 1
ATOM 778 N N . SER A 1 100 ? -1.650 4.056 -0.095 1.00 85.62 100 SER A N 1
ATOM 779 C CA . SER A 1 100 ? -1.449 4.009 -1.548 1.00 85.62 100 SER A CA 1
ATOM 780 C C . SER A 1 100 ? -2.769 3.903 -2.319 1.00 85.62 100 SER A C 1
ATOM 782 O O . SER A 1 100 ? -2.929 4.551 -3.347 1.00 85.62 100 SER A O 1
ATOM 784 N N . LEU A 1 101 ? -3.738 3.124 -1.825 1.00 87.06 101 LEU A N 1
ATOM 785 C CA . LEU A 1 101 ? -5.072 3.014 -2.431 1.00 87.06 101 LEU A CA 1
ATOM 786 C C . LEU A 1 101 ? -5.893 4.302 -2.291 1.00 87.06 101 LEU A C 1
ATOM 788 O O . LEU A 1 101 ? -6.692 4.604 -3.170 1.00 87.06 101 LEU A O 1
ATOM 792 N N . PHE A 1 102 ? -5.705 5.055 -1.204 1.00 83.69 102 PHE A N 1
ATOM 793 C CA . PHE A 1 102 ? -6.339 6.361 -1.014 1.00 83.69 102 PHE A CA 1
ATOM 794 C C . PHE A 1 102 ? -5.745 7.442 -1.933 1.00 83.69 102 PHE A C 1
ATOM 796 O O . PHE A 1 102 ? -6.466 8.311 -2.428 1.00 83.69 102 PHE A O 1
ATOM 803 N N . GLU A 1 103 ? -4.430 7.407 -2.151 1.00 7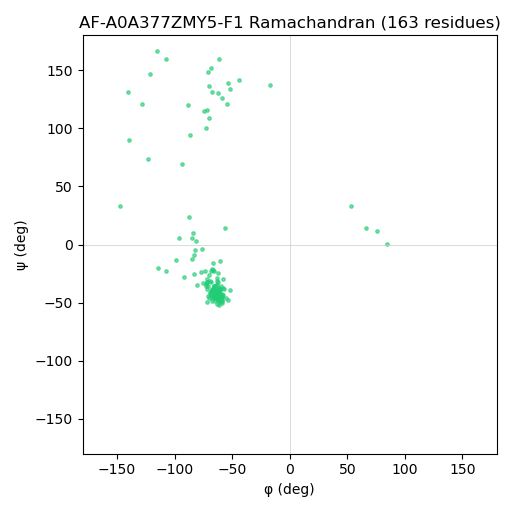8.62 103 GLU A N 1
ATOM 804 C CA . GLU A 1 103 ? -3.716 8.402 -2.956 1.00 78.62 103 GLU A CA 1
ATOM 805 C C . GLU A 1 103 ? -3.774 8.123 -4.461 1.00 78.62 103 GLU A C 1
ATOM 807 O O . GLU A 1 103 ? -3.680 9.066 -5.247 1.00 78.62 103 GLU A O 1
ATOM 812 N N . ALA A 1 104 ? -3.954 6.862 -4.864 1.00 76.44 104 ALA A N 1
ATOM 813 C CA . ALA A 1 104 ? -3.944 6.460 -6.264 1.00 76.44 104 ALA A CA 1
ATOM 814 C C . ALA A 1 104 ? -5.010 7.186 -7.097 1.00 76.44 104 ALA A C 1
ATOM 816 O O . ALA A 1 104 ? -6.207 7.114 -6.818 1.00 76.44 104 ALA A O 1
ATOM 817 N N . GLU A 1 105 ? -4.564 7.808 -8.190 1.00 6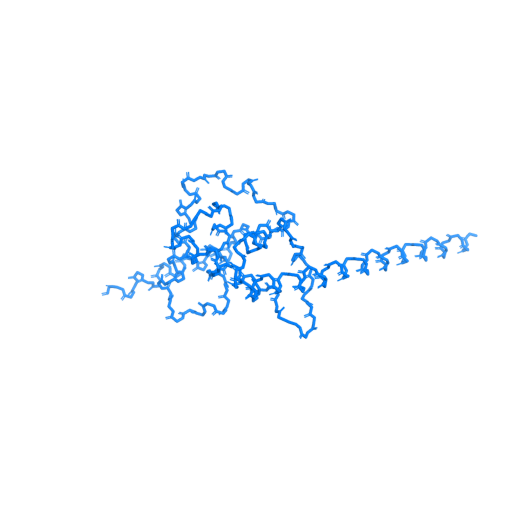3.97 105 GLU A N 1
ATOM 818 C CA . GLU A 1 105 ? -5.449 8.369 -9.215 1.00 63.97 105 GLU A CA 1
ATOM 819 C C . GLU A 1 105 ? -6.269 7.271 -9.905 1.00 63.97 105 GLU A C 1
ATOM 821 O O . GLU A 1 105 ? -7.442 7.476 -10.187 1.00 63.97 105 GLU A O 1
ATOM 826 N N . GLU A 1 106 ? -5.690 6.079 -10.097 1.00 55.84 106 GLU A N 1
ATOM 827 C CA . GLU A 1 106 ? -6.354 4.900 -10.681 1.00 55.84 106 GLU A CA 1
ATOM 828 C C . GLU A 1 106 ? -7.479 4.332 -9.790 1.00 55.84 106 GLU A C 1
ATOM 830 O O . GLU A 1 106 ? -8.323 3.571 -10.258 1.00 55.84 106 GLU A O 1
ATOM 835 N N . GLY A 1 107 ? -7.522 4.714 -8.509 1.00 50.66 107 GLY A N 1
ATOM 836 C CA . GLY A 1 107 ? -8.611 4.408 -7.576 1.00 50.66 107 GLY A CA 1
ATOM 837 C C . GLY A 1 107 ? -9.748 5.435 -7.593 1.00 50.66 107 GLY A C 1
ATOM 838 O O . GLY A 1 107 ? -10.416 5.568 -6.574 1.00 50.66 107 GLY A O 1
ATOM 839 N N . VAL A 1 108 ? -9.886 6.170 -8.707 1.00 58.75 108 VAL A N 1
ATOM 840 C CA . VAL A 1 108 ? -10.729 7.347 -9.000 1.00 58.75 108 VAL A CA 1
ATOM 841 C C . VAL A 1 108 ? -11.909 7.591 -8.024 1.00 58.75 108 VAL A C 1
ATOM 843 O O . VAL A 1 108 ? -12.660 6.664 -7.719 1.00 58.75 108 VAL A O 1
ATOM 846 N N . PRO A 1 109 ? -12.155 8.859 -7.613 1.00 55.47 109 PRO A N 1
ATOM 847 C CA . PRO A 1 109 ? -13.179 9.340 -6.656 1.00 55.47 109 PRO A CA 1
ATOM 848 C C . PRO A 1 109 ? -14.663 9.016 -6.924 1.00 55.47 109 PRO A C 1
ATOM 850 O O . PRO A 1 109 ? -15.538 9.607 -6.290 1.00 55.47 109 PRO A O 1
ATOM 853 N N . GLU A 1 110 ? -14.977 8.091 -7.825 1.00 57.41 110 GLU A N 1
ATOM 854 C CA . GLU A 1 110 ? -16.339 7.621 -8.107 1.00 57.41 110 GLU A CA 1
ATOM 855 C C . GLU A 1 110 ? -16.969 6.930 -6.885 1.00 57.41 110 GLU A C 1
ATOM 857 O O . GLU A 1 110 ? -18.180 7.023 -6.672 1.00 57.41 110 GLU A O 1
ATOM 862 N N . HIS A 1 111 ? -16.135 6.332 -6.025 1.00 67.62 111 HIS A N 1
ATOM 863 C CA . HIS A 1 111 ? -16.535 5.683 -4.774 1.00 67.62 111 HIS A CA 1
ATOM 864 C C . HIS A 1 111 ? -15.795 6.285 -3.566 1.00 67.62 111 HIS A C 1
ATOM 866 O O . HIS A 1 111 ? -14.873 5.674 -3.008 1.00 67.62 111 HIS A O 1
ATOM 872 N N . PRO A 1 112 ? -16.156 7.512 -3.145 1.00 68.88 112 PRO A N 1
ATOM 873 C CA . PRO A 1 112 ? -15.451 8.215 -2.075 1.00 68.88 112 PRO A CA 1
ATOM 874 C C . PRO A 1 112 ? -15.592 7.518 -0.714 1.00 68.88 112 PRO A C 1
ATOM 876 O O . PRO A 1 112 ? -14.746 7.681 0.160 1.00 68.88 112 PRO A O 1
ATOM 879 N N . ASP A 1 113 ? -16.631 6.707 -0.534 1.00 75.69 113 ASP A N 1
ATOM 880 C CA . ASP A 1 113 ? -16.838 5.822 0.610 1.00 75.69 113 ASP A CA 1
ATOM 881 C C . ASP A 1 113 ? -15.770 4.721 0.701 1.00 75.69 113 ASP A C 1
ATOM 883 O O . ASP A 1 113 ? -15.246 4.468 1.787 1.00 75.69 113 ASP A O 1
ATOM 887 N N . ILE A 1 114 ? -15.384 4.125 -0.432 1.00 78.12 114 ILE A N 1
ATOM 888 C CA . ILE A 1 114 ? -14.309 3.126 -0.495 1.00 78.12 114 ILE A CA 1
ATOM 889 C C . ILE A 1 114 ? -12.960 3.788 -0.191 1.00 78.12 114 ILE A C 1
ATOM 891 O O . ILE A 1 114 ? -12.197 3.278 0.634 1.00 78.12 114 ILE A O 1
ATOM 895 N N . MET A 1 115 ? -12.689 4.953 -0.795 1.00 75.81 115 MET A N 1
ATOM 896 C CA . MET A 1 115 ? -11.456 5.711 -0.549 1.00 75.81 115 MET A CA 1
ATOM 897 C C . MET A 1 115 ? -11.319 6.106 0.927 1.00 75.81 115 MET A C 1
ATOM 899 O O . MET A 1 115 ? -10.279 5.858 1.542 1.00 75.81 115 MET A O 1
ATOM 903 N N . LEU A 1 116 ? -12.375 6.670 1.525 1.00 80.75 116 LEU A N 1
ATOM 904 C CA . LEU A 1 116 ? -12.391 6.978 2.956 1.00 80.75 116 LEU A CA 1
ATOM 905 C C . LEU A 1 116 ? -12.225 5.721 3.806 1.00 80.75 116 LEU A C 1
ATOM 907 O O . LEU A 1 116 ? -11.490 5.759 4.790 1.00 80.75 116 LEU A O 1
ATOM 911 N N . GLY A 1 117 ? -12.844 4.609 3.408 1.00 85.75 117 GLY A N 1
ATOM 912 C CA . GLY A 1 117 ? -12.704 3.325 4.083 1.00 85.75 117 GLY A CA 1
ATOM 913 C C . GLY A 1 117 ? -11.251 2.853 4.167 1.00 85.75 117 GLY A C 1
ATOM 914 O O . GLY A 1 117 ? -10.843 2.331 5.206 1.00 85.75 117 GLY A O 1
ATOM 915 N N . TYR A 1 118 ? -10.438 3.071 3.128 1.00 87.81 118 TYR A N 1
ATOM 916 C CA . TYR A 1 118 ? -9.002 2.787 3.198 1.00 87.81 118 TYR A CA 1
ATOM 917 C C . TYR A 1 118 ? -8.294 3.680 4.212 1.00 87.81 118 TYR A C 1
ATOM 919 O O . TYR A 1 118 ? -7.558 3.172 5.057 1.00 87.81 118 TYR A O 1
ATOM 927 N N . MET A 1 119 ? -8.566 4.984 4.205 1.00 85.88 119 MET A N 1
ATOM 928 C CA . MET A 1 119 ? -7.931 5.893 5.157 1.00 85.88 119 MET A CA 1
ATOM 929 C C . MET A 1 119 ? -8.366 5.616 6.606 1.00 85.88 119 MET A C 1
ATOM 931 O O . MET A 1 119 ? -7.534 5.634 7.510 1.00 85.88 119 MET A O 1
ATOM 935 N N . HIS A 1 120 ? -9.630 5.247 6.844 1.00 88.50 120 HIS A N 1
ATOM 936 C CA . HIS A 1 120 ? -10.099 4.782 8.156 1.00 88.50 120 HIS A CA 1
ATOM 937 C C . HIS A 1 120 ? -9.334 3.547 8.628 1.00 88.50 120 HIS A C 1
ATOM 939 O O . HIS A 1 120 ? -8.903 3.505 9.779 1.00 88.50 120 HIS A O 1
ATOM 945 N N . LYS A 1 121 ? -9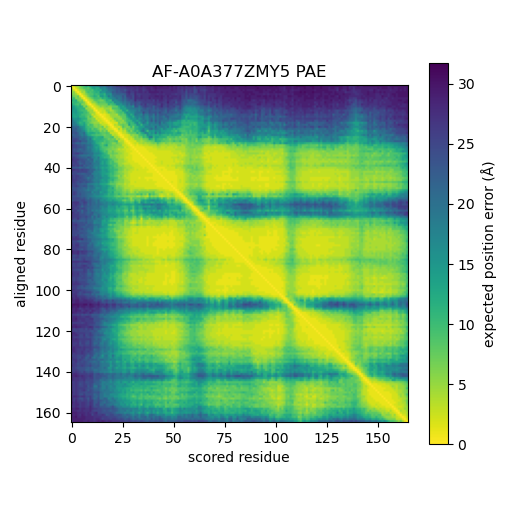.120 2.564 7.748 1.00 91.56 121 LYS A N 1
ATOM 946 C CA . LYS A 1 121 ? -8.336 1.364 8.071 1.00 91.56 121 LYS A CA 1
ATOM 947 C C . LYS A 1 121 ? -6.870 1.699 8.353 1.00 91.56 121 LYS A C 1
ATOM 949 O O . LYS A 1 121 ? -6.311 1.176 9.313 1.00 91.56 121 LYS A O 1
ATOM 954 N N . ALA A 1 122 ? -6.267 2.599 7.576 1.00 88.88 122 ALA A N 1
ATOM 955 C CA . ALA A 1 122 ? -4.905 3.073 7.816 1.00 88.88 122 ALA A CA 1
ATOM 956 C C . ALA A 1 122 ? -4.777 3.760 9.186 1.00 88.88 122 ALA A C 1
ATOM 958 O O . ALA A 1 122 ? -3.871 3.449 9.958 1.00 88.88 122 ALA A O 1
ATOM 959 N N . MET A 1 123 ? -5.710 4.654 9.525 1.00 86.88 123 MET A N 1
ATOM 960 C CA . MET A 1 123 ? -5.721 5.331 10.825 1.00 86.88 123 MET A CA 1
ATOM 961 C C . MET A 1 123 ? -5.991 4.364 11.978 1.00 86.88 123 MET A C 1
ATOM 963 O O . MET A 1 123 ? -5.357 4.485 13.020 1.00 86.88 123 MET A O 1
ATOM 967 N N . ALA A 1 124 ? -6.868 3.374 11.800 1.00 89.56 124 ALA A N 1
ATOM 968 C CA . ALA A 1 124 ? -7.117 2.351 12.813 1.00 89.56 124 ALA A CA 1
ATOM 969 C C . ALA A 1 124 ? -5.853 1.534 13.132 1.00 89.56 124 ALA A C 1
ATOM 971 O O . ALA A 1 124 ? -5.570 1.294 14.303 1.00 89.56 124 ALA A O 1
ATOM 972 N N . LEU A 1 125 ? -5.063 1.165 12.114 1.00 89.44 125 LEU A N 1
ATOM 973 C CA . LEU A 1 125 ? -3.772 0.493 12.309 1.00 89.44 125 LEU A CA 1
ATOM 974 C C . LEU A 1 125 ? -2.787 1.368 13.090 1.00 89.44 125 LEU A C 1
ATOM 976 O O . LEU A 1 125 ? -2.125 0.881 14.004 1.00 89.44 125 LEU A O 1
ATOM 980 N N . LEU A 1 126 ? -2.720 2.660 12.764 1.00 84.88 126 LEU A N 1
ATOM 981 C CA . LEU A 1 126 ? -1.837 3.599 13.454 1.00 84.88 126 LEU A CA 1
ATOM 982 C C . LEU A 1 126 ? -2.263 3.838 14.911 1.00 84.88 126 LEU A C 1
ATOM 984 O O . LEU A 1 126 ? -1.419 3.917 15.796 1.00 84.88 126 LEU A O 1
ATOM 988 N N . LEU A 1 127 ? -3.567 3.919 15.179 1.00 83.94 127 LEU A N 1
ATOM 989 C CA . LEU A 1 127 ? -4.100 4.048 16.538 1.00 83.94 127 LEU A CA 1
ATOM 990 C C . LEU A 1 127 ? -3.855 2.782 17.369 1.00 83.94 127 LEU A C 1
ATOM 992 O O . LEU A 1 127 ? -3.531 2.882 18.549 1.00 83.94 127 LEU A O 1
ATOM 996 N N . ALA A 1 128 ? -3.991 1.601 16.760 1.00 88.81 128 ALA A N 1
ATOM 997 C CA . ALA A 1 128 ? -3.713 0.325 17.416 1.00 88.81 128 ALA A CA 1
ATOM 998 C C . ALA A 1 128 ? -2.212 0.121 17.686 1.00 88.81 128 ALA A C 1
ATOM 1000 O O . ALA A 1 128 ? -1.844 -0.524 18.667 1.00 88.81 128 ALA A O 1
ATOM 1001 N N . ASN A 1 129 ? -1.348 0.674 16.832 1.00 86.06 129 ASN A N 1
ATOM 1002 C CA . ASN A 1 129 ? 0.099 0.613 16.981 1.00 86.06 129 ASN A CA 1
ATOM 1003 C C . ASN A 1 129 ? 0.758 1.957 16.607 1.00 86.06 129 ASN A C 1
ATOM 1005 O O . ASN A 1 129 ? 1.179 2.148 15.464 1.00 86.06 129 ASN A O 1
ATOM 1009 N N . PRO A 1 130 ? 0.924 2.876 17.574 1.00 80.50 130 PRO A N 1
ATOM 1010 C CA . PRO A 1 130 ? 1.517 4.190 17.316 1.00 80.50 130 PRO A CA 1
ATOM 1011 C C . PRO A 1 130 ? 2.971 4.146 16.818 1.00 80.50 130 PRO A C 1
ATOM 1013 O O . PRO A 1 130 ? 3.405 5.057 16.122 1.00 80.50 130 PRO A O 1
ATOM 1016 N N . GLN A 1 131 ? 3.712 3.075 17.128 1.00 81.69 131 GLN A N 1
ATOM 1017 C CA . GLN A 1 131 ? 5.104 2.863 16.692 1.00 81.69 131 GLN A CA 1
ATOM 1018 C C . GLN A 1 131 ? 5.202 2.229 15.296 1.00 81.69 131 GLN A C 1
ATOM 1020 O O . GLN A 1 131 ? 6.282 1.848 14.844 1.00 81.69 131 GLN A O 1
ATOM 1025 N N . LEU A 1 132 ? 4.078 2.057 14.593 1.00 81.00 132 LEU A N 1
ATOM 1026 C CA . LEU A 1 132 ? 4.050 1.435 13.271 1.00 81.00 132 LEU A CA 1
ATOM 1027 C C . LEU A 1 132 ? 4.931 2.176 12.260 1.00 81.00 132 LEU A C 1
ATOM 1029 O O . LEU A 1 132 ? 5.594 1.548 11.438 1.00 81.00 132 LEU A O 1
ATOM 1033 N N . LEU A 1 133 ? 4.959 3.505 12.354 1.00 74.75 133 LEU A N 1
ATOM 1034 C CA . LEU A 1 133 ? 5.711 4.366 11.446 1.00 74.75 133 LEU A CA 1
ATOM 1035 C C . LEU A 1 133 ? 7.226 4.249 11.648 1.00 74.75 133 LEU A C 1
ATOM 1037 O O . LEU A 1 133 ? 7.969 4.407 10.685 1.00 74.75 133 LEU A O 1
ATOM 1041 N N . ASP A 1 134 ? 7.681 3.882 12.848 1.00 74.88 134 ASP A N 1
ATOM 1042 C CA . ASP A 1 134 ? 9.109 3.705 13.152 1.00 74.88 134 ASP A CA 1
ATOM 1043 C C . ASP A 1 134 ? 9.716 2.503 12.410 1.00 74.88 134 ASP A C 1
ATOM 1045 O O . ASP A 1 134 ? 10.930 2.419 12.223 1.00 74.88 134 ASP A O 1
ATOM 1049 N N . LYS A 1 135 ? 8.871 1.561 11.973 1.00 70.44 135 LYS A N 1
ATOM 1050 C CA . LYS A 1 135 ? 9.274 0.369 11.212 1.00 70.44 135 LYS A CA 1
ATOM 1051 C C . LYS A 1 135 ? 9.392 0.629 9.710 1.00 70.44 135 LYS A C 1
ATOM 1053 O O . LYS A 1 135 ? 9.930 -0.212 8.993 1.00 70.44 135 LYS A O 1
ATOM 1058 N N . ILE A 1 136 ? 8.888 1.766 9.232 1.00 70.44 136 ILE A N 1
ATOM 1059 C CA . ILE A 1 136 ? 8.901 2.124 7.816 1.00 70.44 136 ILE A CA 1
ATOM 1060 C C . ILE A 1 136 ? 10.211 2.855 7.518 1.00 70.44 136 ILE A C 1
ATOM 1062 O O . ILE A 1 136 ? 10.498 3.910 8.085 1.00 70.44 136 ILE A O 1
ATOM 1066 N N . ASP A 1 137 ? 11.015 2.313 6.602 1.00 65.50 137 ASP A N 1
ATOM 1067 C CA . ASP A 1 137 ? 12.268 2.957 6.212 1.00 65.50 137 ASP A CA 1
ATOM 1068 C C . ASP A 1 137 ? 11.994 4.202 5.351 1.00 65.50 137 ASP A C 1
ATOM 1070 O O . ASP A 1 137 ? 11.784 4.124 4.138 1.00 65.50 137 ASP A O 1
ATOM 1074 N N . SER A 1 138 ? 12.060 5.380 5.976 1.00 60.62 138 SER A N 1
ATOM 1075 C CA . SER A 1 138 ? 11.897 6.684 5.314 1.00 60.62 138 SER A CA 1
ATOM 1076 C C . SER A 1 138 ? 12.939 6.971 4.219 1.00 60.62 138 SER A C 1
ATOM 1078 O O . SER A 1 138 ? 12.772 7.892 3.409 1.00 60.62 138 SER A O 1
ATOM 1080 N N . LYS A 1 139 ? 14.033 6.196 4.148 1.00 58.97 139 LYS A N 1
ATOM 1081 C CA . LYS A 1 139 ? 15.002 6.280 3.046 1.00 58.97 139 LYS A CA 1
ATOM 1082 C C . LYS A 1 139 ? 14.504 5.608 1.773 1.00 58.97 139 LYS A C 1
ATOM 1084 O O . LYS A 1 139 ? 14.970 5.998 0.702 1.00 58.97 139 LYS A O 1
ATOM 1089 N N . ASN A 1 140 ? 13.576 4.663 1.880 1.00 55.84 140 ASN A N 1
ATOM 1090 C CA . ASN A 1 140 ? 13.076 3.886 0.747 1.00 55.84 140 ASN A CA 1
ATOM 1091 C C . ASN A 1 140 ? 11.599 4.170 0.466 1.00 55.84 140 ASN A C 1
ATOM 1093 O O . ASN A 1 140 ? 11.161 3.966 -0.659 1.00 55.84 140 ASN A O 1
ATOM 1097 N N . VAL A 1 141 ? 10.855 4.706 1.440 1.00 59.31 141 VAL A N 1
ATOM 1098 C CA . VAL A 1 141 ? 9.425 4.995 1.304 1.00 59.31 141 VAL A CA 1
ATOM 1099 C C . VAL A 1 141 ? 9.126 6.444 1.709 1.00 59.31 141 VAL A C 1
ATOM 1101 O O . VAL A 1 141 ? 9.423 6.877 2.820 1.00 59.31 141 VAL A O 1
ATOM 1104 N N . SER A 1 142 ? 8.562 7.229 0.787 1.00 51.66 142 SER A N 1
ATOM 1105 C CA . SER A 1 142 ? 8.157 8.628 1.013 1.00 51.66 142 SER A CA 1
ATOM 1106 C C . SER A 1 142 ? 6.683 8.689 1.427 1.00 51.66 142 SER A C 1
ATOM 1108 O O . SER A 1 142 ? 5.849 9.076 0.616 1.00 51.66 142 SER A O 1
ATOM 1110 N N . THR A 1 143 ? 6.326 8.227 2.626 1.00 55.34 143 THR A N 1
ATOM 1111 C CA . THR A 1 143 ? 4.911 7.886 2.910 1.00 55.34 143 THR A CA 1
ATOM 1112 C C . THR A 1 143 ? 4.464 8.122 4.351 1.00 55.34 143 THR A C 1
ATOM 1114 O O . THR A 1 143 ? 3.589 7.418 4.854 1.00 55.34 143 THR A O 1
ATOM 1117 N N . LEU A 1 144 ? 5.000 9.137 5.032 1.00 58.69 144 LEU A N 1
ATOM 1118 C CA . LEU A 1 144 ? 4.121 9.804 5.995 1.00 58.69 144 LEU A CA 1
ATOM 1119 C C . LEU A 1 144 ? 3.038 10.511 5.172 1.00 58.69 144 LEU A C 1
ATOM 1121 O O . LEU A 1 144 ? 3.405 11.178 4.198 1.00 58.69 144 LEU A O 1
ATOM 1125 N N . PRO A 1 145 ? 1.740 10.353 5.500 1.00 63.16 145 PRO A N 1
ATOM 1126 C CA . PRO A 1 145 ? 0.684 11.035 4.772 1.00 63.16 145 PRO A CA 1
ATOM 1127 C C . PRO A 1 145 ? 1.002 12.524 4.786 1.00 63.16 145 PRO A C 1
ATOM 1129 O O . PRO A 1 145 ? 1.182 13.130 5.845 1.00 63.16 145 PRO A O 1
ATOM 1132 N N . SER A 1 146 ? 1.151 13.089 3.591 1.00 67.88 146 SER A N 1
ATOM 1133 C CA . SER A 1 146 ? 1.490 14.497 3.452 1.00 67.88 146 SER A CA 1
ATOM 1134 C C . SER A 1 146 ? 0.389 15.355 4.079 1.00 67.88 146 SER A C 1
ATOM 1136 O O . SER A 1 146 ? -0.755 14.914 4.219 1.00 67.88 146 SER A O 1
ATOM 1138 N N . GLN A 1 147 ? 0.701 16.607 4.419 1.00 69.12 147 GLN A N 1
ATOM 1139 C CA . GLN A 1 147 ? -0.328 17.554 4.856 1.00 69.12 147 GLN A CA 1
ATOM 1140 C C . GLN A 1 147 ? -1.492 17.609 3.847 1.00 69.12 147 GLN 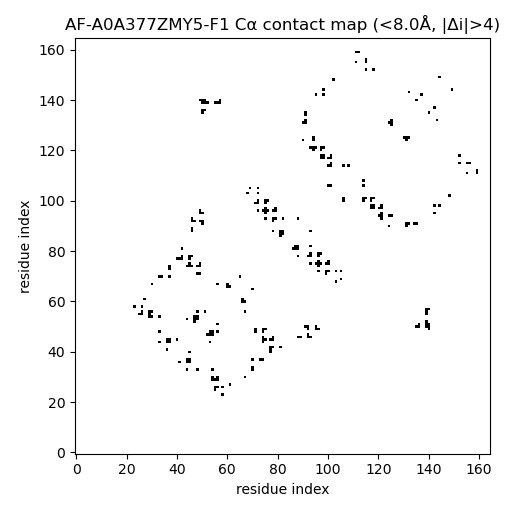A C 1
ATOM 1142 O O . GLN A 1 147 ? -2.652 17.572 4.241 1.00 69.12 147 GLN A O 1
ATOM 1147 N N . PHE A 1 148 ? -1.181 17.560 2.551 1.00 69.94 148 PHE A N 1
ATOM 1148 C CA . PHE A 1 148 ? -2.170 17.486 1.479 1.00 69.94 148 PHE A CA 1
ATOM 1149 C C . PHE A 1 148 ? -3.040 16.214 1.541 1.00 69.94 148 PHE A C 1
ATOM 1151 O O . PHE A 1 148 ? -4.251 16.279 1.332 1.00 69.94 148 PHE A O 1
ATOM 1158 N N . THR A 1 149 ? -2.456 15.059 1.872 1.00 73.00 149 THR A N 1
ATOM 1159 C CA . THR A 1 149 ? -3.180 13.788 2.063 1.00 73.00 149 THR A CA 1
ATOM 1160 C C . THR A 1 149 ? -4.176 13.897 3.224 1.00 73.00 149 THR A C 1
ATOM 1162 O O . THR A 1 149 ? -5.326 13.469 3.103 1.00 73.00 149 THR A O 1
ATOM 1165 N N . LEU A 1 150 ? -3.761 14.518 4.333 1.00 75.12 150 LEU A N 1
ATOM 1166 C CA . LEU A 1 150 ? -4.611 14.737 5.507 1.00 75.12 150 LEU A CA 1
ATOM 1167 C C . LEU A 1 150 ? -5.733 15.749 5.229 1.00 75.12 150 LEU A C 1
ATOM 1169 O O . LEU A 1 150 ? -6.878 15.510 5.610 1.00 75.12 150 LEU A O 1
ATOM 1173 N N . GLU A 1 151 ? -5.433 16.838 4.520 1.00 75.94 151 GLU A N 1
ATOM 1174 C CA . GLU A 1 151 ? -6.424 17.831 4.092 1.00 75.94 151 GLU A CA 1
ATOM 1175 C C . GLU A 1 151 ? -7.462 17.210 3.151 1.00 75.94 151 GLU A C 1
ATOM 1177 O O . GLU A 1 151 ? -8.663 17.354 3.383 1.00 75.94 151 GLU A O 1
ATOM 1182 N N . ARG A 1 152 ? -7.030 16.429 2.148 1.00 74.12 152 ARG A N 1
ATOM 1183 C CA . ARG A 1 152 ? -7.939 15.662 1.279 1.00 74.12 152 ARG A CA 1
ATOM 1184 C C . ARG A 1 152 ? -8.853 14.754 2.091 1.00 74.12 152 ARG A C 1
ATOM 1186 O O . ARG A 1 152 ? -10.052 14.714 1.831 1.00 74.12 152 ARG A O 1
ATOM 1193 N N . TYR A 1 153 ? -8.309 14.024 3.060 1.00 77.62 153 TYR A N 1
ATOM 1194 C CA . TYR A 1 153 ? -9.102 13.142 3.913 1.00 77.62 153 TYR A CA 1
ATOM 1195 C C . TYR A 1 153 ? -10.157 13.913 4.720 1.00 77.62 153 TYR A C 1
ATOM 1197 O O . TYR A 1 153 ? -11.326 13.526 4.708 1.00 77.62 153 TYR A O 1
ATOM 1205 N N . ALA A 1 154 ? -9.784 15.033 5.348 1.00 78.81 154 ALA A N 1
ATOM 1206 C CA . ALA A 1 154 ? -10.712 15.885 6.095 1.00 78.81 154 ALA A CA 1
ATOM 1207 C C . ALA A 1 154 ? -11.834 16.450 5.203 1.00 78.81 154 ALA A C 1
ATOM 1209 O O . ALA A 1 154 ? -13.009 16.421 5.576 1.00 78.81 154 ALA A O 1
ATOM 1210 N N . VAL A 1 155 ? -11.488 16.897 3.993 1.00 77.75 155 VAL A N 1
ATOM 1211 C CA . VAL A 1 155 ? -12.447 17.394 2.996 1.00 77.75 155 VAL A CA 1
ATOM 1212 C C . VAL A 1 155 ? -13.429 16.295 2.581 1.00 77.75 155 VAL A C 1
ATOM 1214 O O . VAL A 1 155 ? -14.640 16.516 2.578 1.00 77.75 155 VAL A O 1
ATOM 1217 N N . TRP A 1 156 ? -12.944 15.086 2.291 1.00 75.50 156 TRP A N 1
ATOM 1218 C C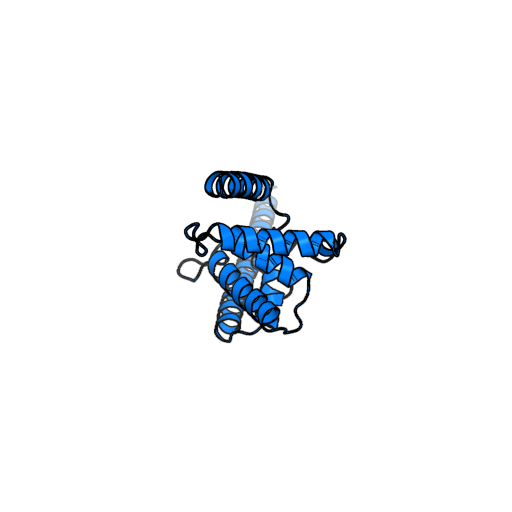A . TRP A 1 156 ? -13.812 13.964 1.924 1.00 75.50 156 TRP A CA 1
ATOM 1219 C C . TRP A 1 156 ? -14.741 13.534 3.064 1.00 75.50 156 TRP A C 1
ATOM 1221 O O . TRP A 1 156 ? -15.917 13.259 2.818 1.00 75.50 156 TRP A O 1
ATOM 1231 N N . GLN A 1 157 ? -14.261 13.529 4.311 1.00 77.62 157 GLN A N 1
ATOM 1232 C CA . GLN A 1 157 ? -15.114 13.277 5.475 1.00 77.62 157 GLN A CA 1
ATOM 1233 C C . GLN A 1 157 ? -16.254 14.297 5.585 1.00 77.62 157 GLN A C 1
ATOM 1235 O O . GLN A 1 157 ? -17.398 13.914 5.840 1.00 77.62 157 GLN A O 1
ATOM 1240 N N . TYR A 1 158 ? -15.957 15.579 5.357 1.00 77.00 158 TYR A N 1
ATOM 1241 C CA . TYR A 1 158 ? -16.954 16.648 5.355 1.00 77.00 158 TYR A CA 1
ATOM 1242 C C . TYR A 1 158 ? -18.004 16.446 4.249 1.00 77.00 158 TYR A C 1
ATOM 1244 O O . TYR A 1 158 ? -19.202 16.472 4.529 1.00 77.00 158 TYR A O 1
ATOM 1252 N N . PHE A 1 159 ? -17.576 16.159 3.015 1.00 71.12 159 PHE A N 1
ATOM 1253 C CA . PHE A 1 159 ? -18.486 15.950 1.881 1.00 71.12 159 PHE A CA 1
ATOM 1254 C C . PHE A 1 159 ? -19.417 14.744 2.045 1.00 71.12 159 PHE A C 1
ATOM 1256 O O . PHE A 1 159 ? -20.585 14.821 1.666 1.00 71.12 159 PHE A O 1
ATOM 1263 N N . ILE A 1 160 ? -18.934 13.622 2.591 1.00 68.31 160 ILE A N 1
ATOM 1264 C CA . ILE A 1 160 ? -19.793 12.446 2.806 1.00 68.31 160 ILE A CA 1
ATOM 1265 C C . ILE A 1 160 ? -20.796 12.692 3.930 1.00 68.31 160 ILE A C 1
ATOM 1267 O O . ILE A 1 160 ? -21.933 12.235 3.824 1.00 68.31 160 ILE A O 1
ATOM 1271 N N . ARG A 1 161 ? -20.407 13.424 4.980 1.00 71.44 161 ARG A N 1
ATOM 1272 C CA . ARG A 1 161 ? -21.327 13.792 6.059 1.00 71.44 161 ARG A CA 1
ATOM 1273 C C . ARG A 1 161 ? -22.506 14.612 5.526 1.00 71.44 161 ARG A C 1
ATOM 1275 O O . ARG A 1 161 ? -23.639 14.247 5.790 1.00 71.44 161 ARG A O 1
ATOM 1282 N N . TRP A 1 162 ? -22.238 15.606 4.682 1.00 60.62 162 TRP A N 1
ATOM 1283 C CA . TRP A 1 162 ? -23.271 16.437 4.049 1.00 60.62 162 TRP A CA 1
ATOM 1284 C C . TRP A 1 162 ? -24.180 15.716 3.049 1.00 60.62 162 TRP A C 1
ATOM 1286 O O . TRP A 1 162 ? -25.265 16.204 2.773 1.00 60.62 162 TRP A O 1
ATOM 1296 N N . ARG A 1 163 ? -23.762 14.581 2.474 1.00 60.47 163 ARG A N 1
ATOM 1297 C CA . ARG A 1 163 ? -24.609 13.787 1.563 1.00 60.47 163 ARG A CA 1
ATOM 1298 C C . ARG A 1 163 ? -25.568 12.828 2.275 1.00 60.47 163 ARG A C 1
ATOM 1300 O O . ARG A 1 163 ? -26.369 12.191 1.595 1.00 60.47 163 ARG A O 1
ATOM 1307 N N . ARG A 1 164 ? -25.435 12.649 3.593 1.00 57.97 164 ARG A N 1
ATOM 1308 C CA . ARG A 1 164 ? -26.298 11.760 4.393 1.00 57.97 164 ARG A CA 1
ATOM 1309 C C . ARG A 1 164 ? -27.422 12.493 5.131 1.00 57.97 164 ARG A C 1
ATOM 1311 O O . ARG A 1 164 ? -28.312 11.803 5.620 1.00 57.97 164 ARG A O 1
ATOM 1318 N N . ASP A 1 165 ? -27.352 13.819 5.202 1.00 51.41 165 ASP A N 1
ATOM 1319 C CA . ASP A 1 165 ? -28.379 14.707 5.762 1.00 51.41 165 ASP A CA 1
ATOM 1320 C C . ASP A 1 165 ? -29.290 15.235 4.638 1.00 51.41 165 ASP A C 1
ATOM 1322 O O . ASP A 1 165 ? -30.507 15.392 4.889 1.00 51.41 165 ASP A O 1
#

Organism: Klebsiella pneumoniae (NCBI:txid573)

Secondary structure (DSSP, 8-state):
--HHHHHHHHHHHHHHHHHHHHHHHHHHHHHHHHHHHHHTT-HHHHHHHHTTSS----S---TTS--HHHHHHHHHHHHHHHHHTT----HHHHHHHHHHHHH-GGG-TT-HHHHHHHHHHHHHHHHH-GGGGGGS-TTT---SPPHHHHHHHHHHHHHHHHT--

Solvent-accessible surface area (backbone atoms only — not comparable to full-atom values): 9211 Å² total; per-residue (Å²): 129,67,70,68,54,54,56,54,49,51,53,50,51,48,49,52,51,52,53,51,49,55,48,51,53,50,39,52,52,34,48,55,52,48,53,54,35,54,72,69,65,35,53,72,50,20,36,23,48,60,44,26,77,72,30,69,73,83,60,81,72,60,85,96,52,83,45,64,65,56,54,44,38,51,25,16,49,48,42,51,50,39,46,76,71,69,44,95,67,58,69,57,31,45,35,45,15,22,48,37,48,49,67,35,72,93,59,48,79,87,49,55,68,60,38,49,48,27,46,52,52,28,50,51,52,39,72,76,35,76,67,46,66,78,74,51,46,68,90,46,31,93,70,74,79,45,72,66,53,53,50,53,49,54,52,52,54,52,55,55,56,65,73,75,112

Nearest PDB structures (foldseek):
  5oeg-assembly1_A-2  TM=3.981E-01  e=6.565E+00  Homo sapiens

Foldseek 3Di:
DVVVVVVVVVVVVVVVVVVVVVVVVLQVVLVVVLVVCLVVLPLVSLLCLLLLNRGQLVDDADPPDDGSLNSNQSSLVSQCVCVVVVHDHDLLSPLSSLLSCLPRVVVPCPCLVVSLVSVVVSVVSCVVPVCSVVSRPCVRHVDPQDPVNVVVSVVSVVVVVVVVD

Sequence (165 aa):
MVIMVMILSDCRQSYYIARNTGRNIMTLSDHQRAKSALNANDLNAAQGYLTGEKYNNRYRPVSGEESWGSLQYRAAKIVANAAANGQKVRDDALYLAYISLFEAEEGVPEHPDIMLGYMHKAMALLLANPQLLDKIDSKNVSTLPSQFTLERYAVWQYFIRWRRD

pLDDT: mean 73.6, std 15.54, range [35.62, 95.06]

Radius of gyration: 19.95 Å; Cα contacts (8 Å, |Δi|>4): 159; chains: 1; bounding box: 77×39×39 Å

Mean predicted aligned error: 11.09 Å